Protein AF-A0A834CH94-F1 (afdb_monomer_lite)

pLDDT: mean 73.62, std 19.6, range [40.84, 94.5]

Secondary structure (DSSP, 8-state):
------------------GGGB-TTT-PBP-SSSS-EEE-TTS-EEEHHHHHHHHHHH--SSEEE-TTT--EEE-GGG-GGGSPB-HHHHHHS-----------TT-------------

InterPro domains:
  IPR001841 Zinc finger, RING-type [PS50089] (23-70)
  IPR001841 Zinc finger, RING-type [SM00184] (23-69)
  IPR013083 Zinc finger, RING/FYVE/PHD-type [G3DSA:3.30.40.10] (13-96)
  IPR017907 Zinc finger, RING-type, conserved site [PS00518] (42-51)
  IPR027370 Zinc finger, RING-type, eukaryotic [PF13445] (23-67)
  IPR042285 E3 ubiquitin-protein l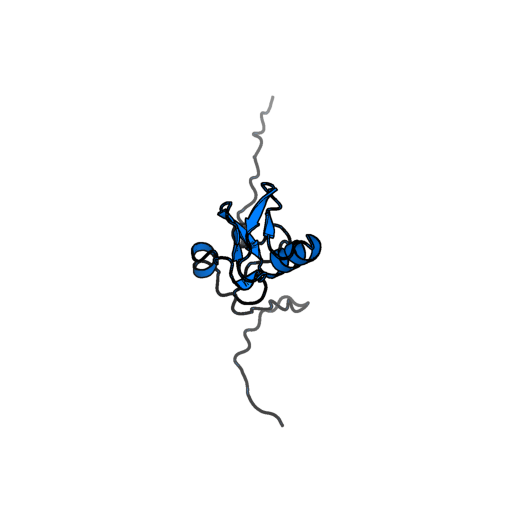igase RNF182 [PTHR46675] (13-101)

Organism: Oryzias melastigma (NCBI:txid30732)

Sequence (119 aa):
MAETAGCDSVPPPDSSVPEEFECKVCFNDFDLDRHLPKLLGCSHTFCRECLEKLHSLEGSGWRVGCPVCRYRTPVREYLIQNLPDNVSLTDSLPFKNHRECVRGADGSVWLHLGVPGLV

Structure (mmCIF, N/CA/C/O backbone):
data_AF-A0A834CH94-F1
#
_entry.id   AF-A0A834CH94-F1
#
loop_
_atom_site.group_PDB
_atom_site.id
_atom_site.type_symbol
_atom_site.label_atom_id
_atom_site.label_alt_id
_atom_site.label_comp_id
_atom_site.label_asym_id
_atom_site.label_entity_id
_atom_site.label_seq_id
_atom_site.pdbx_PDB_ins_code
_atom_site.Cartn_x
_atom_site.Cartn_y
_atom_site.Cartn_z
_atom_site.occupancy
_atom_site.B_iso_or_equiv
_atom_site.auth_seq_id
_atom_site.auth_comp_id
_atom_site.auth_asym_id
_atom_site.auth_atom_id
_atom_site.pdbx_PDB_model_num
ATOM 1 N N . MET A 1 1 ? 19.711 31.511 -44.201 1.00 42.56 1 MET A N 1
ATOM 2 C CA . MET A 1 1 ? 18.472 30.959 -43.621 1.00 42.56 1 MET A CA 1
ATOM 3 C C . MET A 1 1 ? 18.591 29.451 -43.762 1.00 42.56 1 MET A C 1
ATOM 5 O O . MET A 1 1 ? 18.319 28.937 -44.835 1.00 42.56 1 MET A O 1
ATOM 9 N N . ALA A 1 2 ? 19.174 28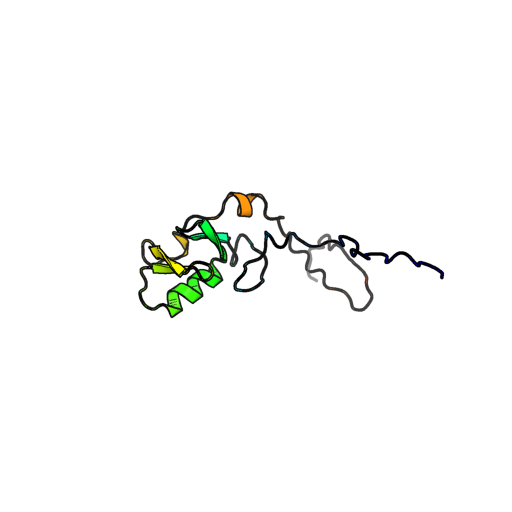.776 -42.774 1.00 45.19 2 ALA A N 1
ATOM 10 C CA . ALA A 1 2 ? 19.278 27.320 -42.771 1.00 45.19 2 ALA A CA 1
ATOM 11 C C . ALA A 1 2 ? 18.474 26.842 -41.568 1.00 45.19 2 ALA A C 1
ATOM 13 O O . ALA A 1 2 ? 18.859 27.083 -40.427 1.00 45.19 2 ALA A O 1
ATOM 14 N N . GLU A 1 3 ? 17.309 26.274 -41.853 1.00 47.53 3 GLU A N 1
ATOM 15 C CA . GLU A 1 3 ? 16.442 25.659 -40.862 1.00 47.53 3 GLU A CA 1
ATOM 16 C C . GLU A 1 3 ? 17.035 24.297 -40.515 1.00 47.53 3 GLU A C 1
ATOM 18 O O . GLU A 1 3 ? 16.969 23.351 -41.297 1.00 47.53 3 GLU A O 1
ATOM 23 N N . THR A 1 4 ? 17.688 24.208 -39.361 1.00 48.03 4 THR A N 1
ATOM 24 C CA . THR A 1 4 ? 18.069 22.920 -38.788 1.00 48.03 4 THR A CA 1
ATOM 25 C C . THR A 1 4 ? 16.914 22.452 -37.919 1.00 48.03 4 THR A C 1
ATOM 27 O O . THR A 1 4 ? 16.650 23.032 -36.866 1.00 48.03 4 THR A O 1
ATOM 30 N N . ALA A 1 5 ? 16.208 21.432 -38.405 1.00 54.03 5 ALA A N 1
ATOM 31 C CA . ALA A 1 5 ? 15.170 20.713 -37.685 1.00 54.03 5 ALA A CA 1
ATOM 32 C C . ALA A 1 5 ? 15.654 20.335 -36.276 1.00 54.03 5 ALA A C 1
ATOM 34 O O . ALA A 1 5 ? 16.696 19.697 -36.119 1.00 54.03 5 ALA A O 1
ATOM 35 N N . GLY A 1 6 ? 14.895 20.743 -35.259 1.00 45.38 6 GLY A N 1
ATOM 36 C CA . GLY A 1 6 ? 15.083 20.283 -33.891 1.00 45.38 6 GLY A CA 1
ATOM 37 C C . GLY A 1 6 ? 14.810 18.786 -33.824 1.00 45.38 6 GLY A C 1
ATOM 38 O O . GLY A 1 6 ? 13.676 18.349 -34.008 1.00 45.38 6 GLY A O 1
ATOM 39 N N . CYS A 1 7 ? 15.852 17.996 -33.586 1.00 48.34 7 CYS A N 1
ATOM 40 C CA . CYS A 1 7 ? 15.692 16.618 -33.164 1.00 48.34 7 CYS A CA 1
ATOM 41 C C . CYS A 1 7 ? 15.238 16.623 -31.700 1.00 48.34 7 CYS A C 1
ATOM 43 O O . CYS A 1 7 ? 16.045 16.769 -30.782 1.00 48.34 7 CYS A O 1
ATOM 45 N N . ASP A 1 8 ? 13.928 16.482 -31.496 1.00 45.31 8 ASP A N 1
ATOM 46 C CA . ASP A 1 8 ? 13.354 16.019 -30.235 1.00 45.31 8 ASP A CA 1
ATOM 47 C C . ASP A 1 8 ? 13.977 14.651 -29.933 1.00 45.31 8 ASP A C 1
ATOM 49 O O . ASP A 1 8 ? 13.596 13.612 -30.473 1.00 45.31 8 ASP A O 1
ATOM 53 N N . SER A 1 9 ? 15.076 14.688 -29.186 1.00 45.16 9 SER A N 1
ATOM 54 C CA . SER A 1 9 ? 15.820 13.508 -28.778 1.00 45.16 9 SER A CA 1
ATOM 55 C C . SER A 1 9 ? 15.043 12.870 -27.637 1.00 45.16 9 SER A C 1
ATOM 57 O O . SER A 1 9 ? 15.390 13.044 -26.472 1.00 45.16 9 SER A O 1
ATOM 59 N N . VAL A 1 10 ? 13.962 12.163 -27.973 1.00 53.53 10 VAL A N 1
ATOM 60 C CA . VAL A 1 10 ? 13.346 11.210 -27.051 1.00 53.53 10 VAL A CA 1
ATOM 61 C C . VAL A 1 10 ? 14.413 10.145 -26.774 1.00 53.53 10 VAL A C 1
ATOM 63 O O . VAL A 1 10 ? 14.864 9.488 -27.719 1.00 53.53 10 VAL A O 1
ATOM 66 N N . PRO A 1 11 ? 14.900 10.012 -25.528 1.00 50.22 11 PRO A N 1
ATOM 67 C CA . PRO A 1 11 ? 15.932 9.037 -25.206 1.00 50.22 11 PRO A CA 1
ATOM 68 C C . PRO A 1 11 ? 15.439 7.608 -25.505 1.00 50.22 11 PRO A C 1
ATOM 70 O O . PRO A 1 11 ? 14.232 7.352 -25.472 1.00 50.22 11 PRO A O 1
ATOM 73 N N . PRO A 1 12 ? 16.349 6.663 -25.809 1.00 47.12 12 PRO A N 1
ATOM 74 C CA . PRO A 1 12 ? 15.984 5.266 -26.028 1.00 47.12 12 PRO A CA 1
ATOM 75 C C . PRO A 1 12 ? 15.280 4.693 -24.781 1.00 47.12 12 PRO A C 1
ATOM 77 O O . PRO A 1 12 ? 15.673 5.045 -23.666 1.00 47.12 12 PRO A O 1
ATOM 80 N N . PRO A 1 13 ? 14.280 3.799 -24.927 1.00 51.72 13 PRO A N 1
ATOM 81 C CA . PRO A 1 13 ? 13.675 3.093 -23.801 1.00 51.72 13 PRO A CA 1
ATOM 82 C C . PRO A 1 13 ? 14.666 2.039 -23.284 1.00 51.72 13 PRO A C 1
ATOM 84 O O . PRO A 1 13 ? 14.560 0.853 -23.590 1.00 51.72 13 PRO A O 1
ATOM 87 N N . ASP A 1 14 ? 15.688 2.478 -22.554 1.00 40.84 14 ASP A N 1
ATOM 88 C CA . ASP A 1 14 ? 16.626 1.580 -21.893 1.00 40.84 14 ASP A CA 1
ATOM 89 C C . ASP A 1 14 ? 15.963 0.997 -20.637 1.00 40.84 14 ASP A C 1
ATOM 91 O O . ASP A 1 14 ? 15.768 1.679 -19.634 1.00 40.84 14 ASP A O 1
ATOM 95 N N . SER A 1 15 ? 15.571 -0.276 -20.740 1.00 54.09 15 SER A N 1
ATOM 96 C CA . SER A 1 15 ? 15.604 -1.278 -19.661 1.00 54.09 15 SER A CA 1
ATOM 97 C C . SER A 1 15 ? 15.016 -0.882 -18.297 1.00 54.09 15 SER A C 1
ATOM 99 O O . SER A 1 15 ? 15.470 -1.355 -17.255 1.00 54.09 15 SER A O 1
ATOM 101 N N . SER A 1 16 ? 13.997 -0.029 -18.285 1.00 52.72 16 SER A N 1
ATOM 102 C CA . SER A 1 16 ? 13.384 0.467 -17.058 1.00 52.72 16 SER A CA 1
ATOM 103 C C . SER A 1 16 ? 12.300 -0.512 -16.624 1.00 52.72 16 SER A C 1
ATOM 105 O O . SER A 1 16 ? 11.321 -0.714 -17.342 1.00 52.72 16 SER A O 1
ATOM 107 N N . VAL A 1 17 ? 12.477 -1.156 -15.467 1.00 54.69 17 VAL A N 1
ATOM 108 C CA . VAL A 1 17 ? 11.383 -1.872 -14.794 1.00 54.69 17 VAL A CA 1
ATOM 109 C C . VAL A 1 17 ? 10.190 -0.913 -14.748 1.00 54.69 17 VAL A C 1
ATOM 111 O O . VAL A 1 17 ? 10.398 0.249 -14.393 1.00 54.69 17 VAL A O 1
ATOM 114 N N . PRO A 1 18 ? 8.977 -1.331 -15.148 1.00 55.84 18 PRO A N 1
ATOM 115 C CA . PRO A 1 18 ? 7.860 -0.404 -15.227 1.00 55.84 18 PRO A CA 1
ATOM 116 C C . PRO A 1 18 ? 7.673 0.279 -13.872 1.00 55.84 18 PRO A C 1
ATOM 118 O O . PRO A 1 18 ? 7.532 -0.408 -12.860 1.00 55.84 18 PRO A O 1
ATOM 121 N N . GLU A 1 19 ? 7.648 1.618 -13.844 1.00 64.19 19 GLU A N 1
ATOM 122 C CA . GLU A 1 19 ? 7.390 2.449 -12.646 1.00 64.19 19 GLU A CA 1
ATOM 123 C C . GLU A 1 19 ? 6.072 2.082 -11.924 1.00 64.19 19 GLU A C 1
ATOM 125 O O . GLU A 1 19 ? 5.749 2.586 -10.846 1.00 64.19 19 GLU A O 1
ATOM 130 N N . GLU A 1 20 ? 5.289 1.223 -12.563 1.00 71.69 20 GLU A N 1
ATOM 131 C CA . GLU A 1 20 ? 4.067 0.558 -12.139 1.00 71.69 20 GLU A CA 1
ATOM 132 C C . GLU A 1 20 ? 4.300 -0.441 -10.990 1.00 71.69 20 GLU A C 1
ATOM 134 O O . GLU A 1 20 ? 3.400 -0.668 -10.182 1.00 71.69 20 GLU A O 1
ATOM 139 N N . PHE A 1 21 ? 5.511 -1.004 -10.882 1.00 81.56 21 PHE A N 1
ATOM 140 C CA . PHE A 1 21 ? 5.880 -2.018 -9.886 1.00 81.56 21 PHE A CA 1
ATOM 141 C C . PHE A 1 21 ? 6.637 -1.466 -8.676 1.00 81.56 21 PHE A C 1
ATOM 143 O O . PHE A 1 21 ? 7.195 -2.233 -7.892 1.00 81.56 21 PHE A O 1
ATOM 150 N N . GLU A 1 22 ? 6.636 -0.149 -8.498 1.00 88.62 22 GLU A N 1
ATOM 151 C CA . GLU A 1 22 ? 7.319 0.519 -7.398 1.00 88.62 22 GLU A CA 1
ATOM 152 C C . GLU A 1 22 ? 6.323 1.214 -6.465 1.00 88.62 22 GLU A C 1
ATOM 154 O O . GLU A 1 22 ? 5.343 1.846 -6.880 1.00 88.62 22 GLU A O 1
ATOM 159 N N . CYS A 1 23 ? 6.587 1.141 -5.163 1.00 90.62 23 CYS A N 1
ATOM 160 C CA . CYS A 1 23 ? 5.790 1.852 -4.188 1.00 90.62 23 CYS A CA 1
ATOM 161 C C . CYS A 1 23 ? 6.074 3.357 -4.203 1.00 90.62 23 CYS A C 1
ATOM 163 O O . CYS A 1 23 ? 7.157 3.798 -3.842 1.00 90.62 23 CYS A O 1
ATOM 165 N N . LYS A 1 24 ? 5.039 4.173 -4.428 1.00 88.31 24 LYS A N 1
ATOM 166 C CA . LYS A 1 24 ? 5.125 5.649 -4.448 1.00 88.31 24 LYS A CA 1
ATOM 167 C C . LYS A 1 24 ? 5.431 6.328 -3.096 1.00 88.31 24 LYS A C 1
ATOM 169 O O . LYS A 1 24 ? 5.373 7.549 -3.009 1.00 88.31 24 LYS A O 1
ATOM 174 N N . VAL A 1 25 ? 5.691 5.561 -2.033 1.00 91.19 25 VAL A N 1
ATOM 175 C CA . VAL A 1 25 ? 6.051 6.082 -0.698 1.00 91.19 25 VAL A CA 1
ATOM 176 C C . VAL A 1 25 ? 7.525 5.841 -0.393 1.00 91.19 25 VAL A C 1
ATOM 178 O O . VAL A 1 25 ? 8.221 6.775 -0.009 1.00 91.19 25 VAL A O 1
ATOM 181 N N . CYS A 1 26 ? 7.995 4.598 -0.533 1.00 91.19 26 CYS A N 1
ATOM 182 C CA . CYS A 1 26 ? 9.392 4.243 -0.271 1.00 91.19 26 CYS A CA 1
ATOM 183 C C . CYS A 1 26 ? 10.260 4.179 -1.530 1.00 91.19 26 CYS A C 1
ATOM 185 O O . CYS A 1 26 ? 11.468 4.031 -1.389 1.00 91.19 26 CYS A O 1
ATOM 187 N N . PHE A 1 27 ? 9.662 4.277 -2.722 1.00 89.12 27 PHE A N 1
ATOM 188 C CA . PHE A 1 27 ? 10.331 4.099 -4.014 1.00 89.12 27 PHE A C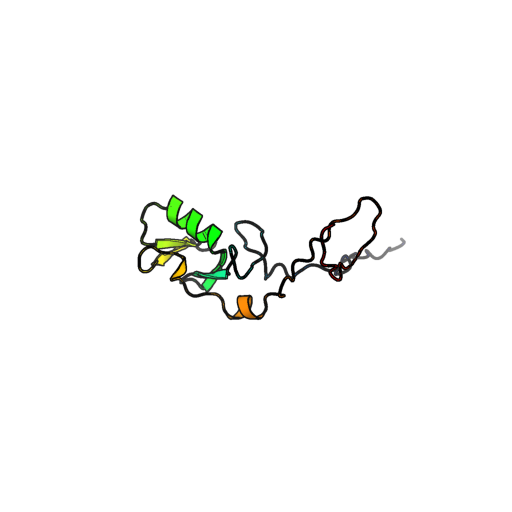A 1
ATOM 189 C C . PHE A 1 27 ? 11.091 2.768 -4.108 1.00 89.12 27 PHE A C 1
ATOM 191 O O . PHE A 1 27 ? 12.107 2.655 -4.780 1.00 89.12 27 PHE A O 1
ATOM 198 N N . ASN A 1 28 ? 10.613 1.753 -3.382 1.00 87.94 28 ASN A N 1
ATOM 199 C CA . ASN A 1 28 ? 11.117 0.395 -3.484 1.00 87.94 28 ASN A CA 1
ATOM 200 C C . ASN A 1 28 ? 10.159 -0.429 -4.333 1.00 87.94 28 ASN A C 1
ATOM 202 O O . ASN A 1 28 ? 8.936 -0.258 -4.277 1.00 87.94 28 ASN A O 1
ATOM 206 N N . ASP A 1 29 ? 10.734 -1.359 -5.072 1.00 87.12 29 ASP A N 1
ATOM 207 C CA . ASP A 1 29 ? 10.002 -2.360 -5.815 1.00 87.12 29 ASP A CA 1
ATOM 208 C C . ASP A 1 29 ? 9.055 -3.178 -4.931 1.00 87.12 29 ASP A C 1
ATOM 210 O O . ASP A 1 29 ? 9.379 -3.498 -3.784 1.00 87.12 29 ASP A O 1
ATOM 214 N N . PHE A 1 30 ? 7.909 -3.561 -5.487 1.00 88.50 30 PHE A N 1
ATOM 215 C CA . PHE A 1 30 ? 7.000 -4.503 -4.853 1.00 88.50 30 PHE A CA 1
ATOM 216 C C . PHE A 1 30 ? 7.576 -5.926 -4.874 1.00 88.50 30 PHE A C 1
ATOM 218 O O . PHE A 1 30 ? 8.132 -6.389 -5.873 1.00 88.50 30 PHE A O 1
ATOM 225 N N . ASP A 1 31 ? 7.406 -6.632 -3.760 1.00 86.38 31 ASP A N 1
ATOM 226 C CA . ASP A 1 31 ? 7.845 -8.011 -3.558 1.00 86.38 31 ASP A CA 1
ATOM 227 C C . ASP A 1 31 ? 6.813 -8.779 -2.721 1.00 86.38 31 ASP A C 1
ATOM 229 O O . ASP A 1 31 ? 5.923 -8.186 -2.119 1.00 86.38 31 ASP A O 1
ATOM 233 N N . LEU A 1 32 ? 6.899 -10.110 -2.694 1.00 86.50 32 LEU A N 1
ATOM 234 C CA . LEU A 1 32 ? 5.947 -10.946 -1.950 1.00 86.50 32 LEU A CA 1
ATOM 235 C C . LEU A 1 32 ? 6.227 -10.996 -0.440 1.00 86.50 32 LEU A C 1
ATOM 237 O O . LEU A 1 32 ? 5.442 -11.590 0.299 1.00 86.50 32 LEU A O 1
ATOM 241 N N . ASP A 1 33 ? 7.330 -10.396 0.017 1.00 86.44 33 ASP A N 1
ATOM 242 C CA . ASP A 1 33 ? 7.764 -10.452 1.406 1.00 86.44 33 ASP A CA 1
ATOM 243 C C . ASP A 1 33 ? 7.399 -9.168 2.149 1.00 86.44 33 ASP A C 1
ATOM 245 O O . ASP A 1 33 ? 6.355 -9.140 2.792 1.00 86.44 33 ASP A O 1
ATOM 249 N N . ARG A 1 34 ? 8.199 -8.097 2.068 1.00 86.75 34 ARG A N 1
ATOM 250 C CA . ARG A 1 34 ? 8.020 -6.845 2.835 1.00 86.75 34 ARG A CA 1
ATOM 251 C C . ARG A 1 34 ? 7.261 -5.784 2.053 1.00 86.75 34 ARG A C 1
ATOM 253 O O . ARG A 1 34 ? 6.425 -5.079 2.629 1.00 86.75 34 ARG A O 1
ATOM 260 N N . HIS A 1 35 ? 7.492 -5.700 0.747 1.00 91.00 35 HIS A N 1
ATOM 261 C CA . HIS A 1 35 ? 6.851 -4.721 -0.125 1.00 91.00 35 HIS A CA 1
ATOM 262 C C . HIS A 1 35 ? 5.636 -5.305 -0.840 1.00 91.00 35 HIS A C 1
ATOM 264 O O . HIS A 1 35 ? 5.376 -4.980 -1.994 1.00 91.00 35 HIS A O 1
ATOM 270 N N . LEU A 1 36 ? 4.850 -6.132 -0.147 1.00 91.06 36 LEU A N 1
ATOM 271 C CA . LEU A 1 36 ? 3.627 -6.690 -0.716 1.00 91.06 36 LEU A CA 1
ATOM 272 C C . LEU A 1 36 ? 2.644 -5.555 -1.060 1.00 91.06 36 LEU A C 1
ATOM 274 O O . LEU A 1 36 ? 2.334 -4.750 -0.173 1.00 91.06 36 LEU A O 1
ATOM 278 N N . PRO A 1 37 ? 2.163 -5.450 -2.313 1.00 92.69 37 PRO A N 1
ATOM 279 C CA . PRO A 1 37 ? 1.272 -4.375 -2.727 1.00 92.69 37 PRO A CA 1
ATOM 280 C C . PRO A 1 37 ? -0.127 -4.578 -2.129 1.00 92.69 37 PRO A C 1
ATOM 282 O O . PRO A 1 37 ? -0.846 -5.507 -2.493 1.00 92.69 37 PRO A O 1
ATOM 285 N N . LYS A 1 38 ? -0.543 -3.687 -1.224 1.00 93.12 38 LYS A N 1
ATOM 286 C CA . LYS A 1 38 ? -1.870 -3.699 -0.585 1.00 93.12 38 LYS A CA 1
ATOM 287 C C . LYS A 1 38 ? -2.770 -2.620 -1.181 1.00 93.12 38 LYS A C 1
ATOM 289 O O . LYS A 1 38 ? -2.341 -1.482 -1.378 1.00 93.12 38 LYS A O 1
ATOM 294 N N . LEU A 1 39 ? -4.037 -2.962 -1.390 1.00 93.19 39 LEU A N 1
ATOM 295 C CA . LEU A 1 39 ? -5.088 -2.062 -1.853 1.00 93.19 39 LEU A CA 1
ATOM 296 C C . LEU A 1 39 ? -5.779 -1.357 -0.685 1.00 93.19 39 LEU A C 1
ATOM 298 O O . LEU A 1 39 ? -6.248 -1.979 0.270 1.00 93.19 39 LEU A O 1
ATOM 302 N N . LEU A 1 40 ? -5.906 -0.038 -0.804 1.00 92.88 40 LEU A N 1
ATOM 303 C CA . LEU A 1 40 ? -6.759 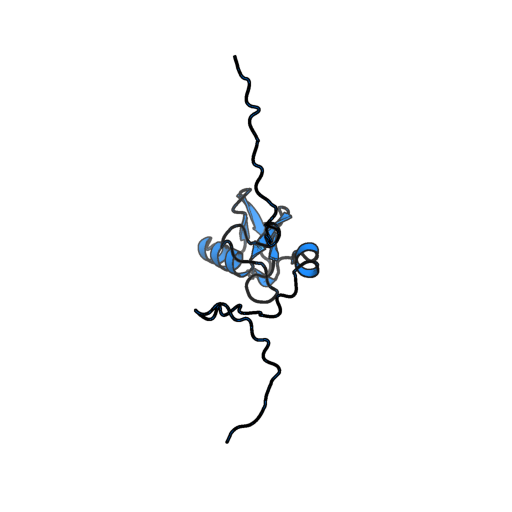0.765 0.067 1.00 92.88 40 LEU A CA 1
ATOM 304 C C . LEU A 1 40 ? -8.196 0.788 -0.465 1.00 92.88 40 LEU A C 1
ATOM 306 O O . LEU A 1 40 ? -8.450 0.532 -1.639 1.00 92.88 40 LEU A O 1
ATOM 310 N N . GLY A 1 41 ? -9.150 1.210 0.370 1.00 90.62 41 GLY A N 1
ATOM 311 C CA . GLY A 1 41 ? -10.560 1.361 -0.023 1.00 90.62 41 GLY A CA 1
ATOM 312 C C . GLY A 1 41 ? -10.792 2.400 -1.130 1.00 90.62 41 GLY A C 1
ATOM 313 O O . GLY A 1 41 ? -11.865 2.447 -1.716 1.00 90.62 41 GLY A O 1
ATOM 314 N N . CYS A 1 42 ? -9.774 3.207 -1.442 1.00 93.88 42 CYS A N 1
ATOM 315 C CA . CYS A 1 42 ? -9.758 4.145 -2.563 1.00 93.88 42 CYS A CA 1
ATOM 316 C C . CYS A 1 42 ? -9.112 3.592 -3.842 1.00 93.88 42 CYS A C 1
ATOM 318 O O . CYS A 1 42 ? -8.855 4.377 -4.748 1.00 93.88 42 CYS A O 1
ATOM 320 N N . SER A 1 43 ? -8.807 2.292 -3.915 1.00 91.06 43 SER A N 1
ATOM 321 C CA . SER A 1 43 ? -8.117 1.610 -5.029 1.00 91.06 43 SER A CA 1
ATOM 322 C C . SER A 1 43 ? -6.645 1.983 -5.267 1.00 91.06 43 SER A C 1
ATOM 324 O O . SER A 1 43 ? -5.999 1.405 -6.135 1.00 91.06 43 SER A O 1
ATOM 326 N N . HIS A 1 44 ? -6.063 2.878 -4.463 1.00 92.81 44 HIS A N 1
ATOM 327 C CA . HIS A 1 44 ? -4.618 3.117 -4.490 1.00 92.81 44 HIS A CA 1
ATOM 328 C C . HIS A 1 44 ? -3.846 1.963 -3.845 1.00 92.81 44 HIS A C 1
ATOM 330 O O . HIS A 1 44 ? -4.301 1.381 -2.856 1.00 92.81 44 HIS A O 1
ATOM 336 N N . THR A 1 45 ? -2.663 1.677 -4.392 1.00 92.94 45 THR A N 1
ATOM 337 C CA . THR A 1 45 ? -1.802 0.578 -3.948 1.00 92.94 45 THR A CA 1
ATOM 338 C C . THR A 1 45 ? -0.504 1.097 -3.343 1.00 92.94 45 THR A C 1
ATOM 340 O O . THR A 1 45 ? 0.156 1.952 -3.930 1.00 92.94 45 THR A O 1
ATOM 343 N N . PHE A 1 46 ? -0.121 0.555 -2.188 1.00 93.69 46 PHE A N 1
ATOM 344 C CA . PHE A 1 46 ? 1.153 0.852 -1.529 1.00 93.69 46 PHE A CA 1
ATOM 345 C C . PHE A 1 46 ? 1.745 -0.404 -0.898 1.00 93.69 46 PHE A C 1
ATOM 347 O O . PHE A 1 46 ? 1.056 -1.405 -0.714 1.00 93.69 46 PHE A O 1
ATOM 354 N N . CYS A 1 47 ? 3.028 -0.341 -0.551 1.00 93.69 47 CYS A N 1
ATOM 355 C CA . CYS A 1 47 ? 3.734 -1.455 0.058 1.00 93.69 47 CYS A CA 1
ATOM 356 C C . CYS A 1 47 ? 3.220 -1.720 1.482 1.00 93.69 47 CYS A C 1
ATOM 358 O O . CYS A 1 47 ? 2.885 -0.773 2.203 1.00 93.69 47 CYS A O 1
ATOM 360 N N . ARG A 1 48 ? 3.182 -2.989 1.909 1.00 93.75 48 ARG A N 1
ATOM 361 C CA . ARG A 1 48 ? 2.750 -3.372 3.263 1.00 93.75 48 ARG A CA 1
ATOM 362 C C . ARG A 1 48 ? 3.525 -2.616 4.338 1.00 93.75 48 ARG A C 1
ATOM 364 O O . ARG A 1 48 ? 2.905 -1.983 5.188 1.00 93.75 48 ARG A O 1
ATOM 371 N N . GLU A 1 49 ? 4.852 -2.611 4.254 1.00 94.25 49 GLU A N 1
ATOM 372 C CA . GLU A 1 49 ? 5.715 -1.923 5.222 1.00 94.25 49 GLU A CA 1
ATOM 373 C C . GLU A 1 49 ? 5.408 -0.412 5.320 1.00 94.25 49 GLU A C 1
ATOM 375 O O . GLU A 1 49 ? 5.398 0.180 6.400 1.00 94.25 49 GLU A O 1
ATOM 380 N N . CYS A 1 50 ? 5.099 0.224 4.191 1.00 94.50 50 CYS A N 1
ATOM 381 C CA . CYS A 1 50 ? 4.761 1.641 4.101 1.00 94.50 50 CYS A CA 1
ATOM 382 C C . CYS A 1 50 ? 3.447 1.933 4.830 1.00 94.50 50 CYS A C 1
ATOM 384 O O . CYS A 1 50 ? 3.335 2.908 5.573 1.00 94.50 50 CYS A O 1
ATOM 386 N N . LEU A 1 51 ? 2.452 1.069 4.629 1.00 93.25 51 LEU A N 1
ATOM 387 C CA . LEU A 1 51 ? 1.151 1.189 5.272 1.00 93.25 51 LEU A CA 1
ATOM 388 C C . LEU A 1 51 ? 1.211 0.879 6.766 1.00 93.25 51 LEU A C 1
ATOM 390 O O . LEU A 1 51 ? 0.544 1.564 7.531 1.00 93.25 51 LEU A O 1
ATOM 394 N N . GLU A 1 52 ? 2.035 -0.079 7.195 1.00 92.06 52 GLU A N 1
ATOM 395 C CA . GLU A 1 52 ? 2.293 -0.362 8.616 1.00 92.06 52 GLU A CA 1
ATOM 396 C C . GLU A 1 52 ? 2.906 0.849 9.329 1.00 92.06 52 GLU A C 1
ATOM 398 O O . GLU A 1 52 ? 2.459 1.222 10.418 1.00 92.06 52 GLU A O 1
ATOM 403 N N . LYS A 1 53 ? 3.867 1.528 8.689 1.00 91.69 53 LYS A N 1
ATOM 404 C CA . LYS A 1 53 ? 4.447 2.779 9.202 1.00 91.69 53 LYS A CA 1
ATOM 405 C C . LYS A 1 53 ? 3.398 3.886 9.288 1.00 91.69 53 LYS A C 1
ATOM 407 O O . LYS A 1 53 ? 3.255 4.501 10.340 1.00 91.69 53 LYS A O 1
ATOM 412 N N . LEU A 1 54 ? 2.636 4.123 8.217 1.00 91.38 54 LEU A N 1
ATOM 413 C CA . LEU A 1 54 ? 1.584 5.150 8.195 1.00 91.38 54 LEU A CA 1
ATOM 414 C C . LEU A 1 54 ? 0.510 4.901 9.260 1.00 91.38 54 LEU A C 1
ATOM 416 O O . LEU A 1 54 ? 0.095 5.820 9.959 1.00 91.38 54 LEU A O 1
ATOM 420 N N . HIS A 1 55 ? 0.096 3.649 9.419 1.00 90.25 55 HIS A N 1
ATOM 421 C CA . HIS A 1 55 ? -0.879 3.230 10.418 1.00 90.25 55 HIS A CA 1
ATOM 422 C C . HIS A 1 55 ? -0.373 3.423 11.850 1.00 90.25 55 HIS A C 1
ATOM 424 O O . HIS A 1 55 ? -1.108 3.940 12.693 1.00 90.25 55 HIS A O 1
ATOM 430 N N . SER A 1 56 ? 0.902 3.108 12.092 1.00 89.00 56 SER A N 1
ATOM 431 C CA . SER A 1 56 ? 1.567 3.342 13.379 1.00 89.00 56 SER A CA 1
ATOM 432 C C . SER A 1 56 ? 1.676 4.834 13.710 1.00 89.00 56 SER A C 1
ATOM 434 O O . SER A 1 56 ? 1.465 5.229 14.854 1.00 89.00 56 SER A O 1
ATOM 436 N N . LEU A 1 57 ? 1.959 5.677 12.709 1.00 87.62 57 LEU A N 1
ATOM 437 C CA . LEU A 1 57 ? 2.036 7.135 12.862 1.00 87.62 57 LEU A CA 1
ATOM 438 C C . LEU A 1 57 ? 0.669 7.777 13.130 1.00 87.62 57 LEU A C 1
ATOM 440 O O . LEU A 1 57 ? 0.586 8.754 13.870 1.00 87.62 57 LEU A O 1
ATOM 444 N N . GLU A 1 58 ? -0.405 7.249 12.538 1.00 84.56 58 GLU A N 1
ATOM 445 C CA . GLU A 1 58 ? -1.753 7.807 12.693 1.00 84.56 58 GLU A CA 1
ATOM 446 C C . GLU A 1 58 ? -2.324 7.573 14.104 1.00 84.56 58 GLU A C 1
ATOM 448 O O . GLU A 1 58 ? -3.262 8.262 14.510 1.00 84.56 58 GLU A O 1
ATOM 453 N N . GLY A 1 59 ? -1.784 6.608 14.861 1.00 74.19 59 GLY A N 1
ATOM 454 C CA . GLY A 1 59 ? -2.080 6.367 16.282 1.00 74.19 59 GLY A CA 1
ATOM 455 C C . GLY A 1 59 ? -3.510 5.905 16.596 1.00 74.19 59 GLY A C 1
ATOM 456 O O . GLY A 1 59 ? -3.792 5.465 17.706 1.00 74.19 59 GLY A O 1
ATOM 457 N N . SER A 1 60 ? -4.427 5.974 15.626 1.00 74.38 60 SER A N 1
ATOM 458 C CA . SER A 1 60 ? -5.823 5.566 15.793 1.00 74.38 60 SER A CA 1
ATOM 459 C C . SER A 1 60 ? -6.010 4.049 15.757 1.00 74.38 60 SER A C 1
ATOM 461 O O . SER A 1 60 ? -7.028 3.558 16.233 1.00 74.38 60 SER A O 1
ATOM 463 N N . GLY A 1 61 ? -5.060 3.305 15.183 1.00 75.75 61 GLY A N 1
ATOM 464 C CA . GLY A 1 61 ? -5.053 1.842 15.115 1.00 75.75 61 GLY A CA 1
ATOM 465 C C . GLY A 1 61 ? -6.124 1.219 14.212 1.00 75.75 61 GLY A C 1
ATOM 466 O O . GLY A 1 61 ? -5.952 0.097 13.755 1.00 75.75 61 GLY A O 1
ATOM 467 N N . TRP A 1 62 ? -7.233 1.889 13.908 1.00 84.00 62 TRP A N 1
ATOM 468 C CA . TRP A 1 62 ? -8.346 1.266 13.176 1.00 84.00 62 TRP A CA 1
ATOM 469 C C . TRP A 1 62 ? -8.476 1.719 11.723 1.00 84.00 62 TRP A C 1
ATOM 471 O O . TRP A 1 62 ? -9.359 1.256 11.002 1.00 84.00 62 TRP A O 1
ATOM 481 N N . ARG A 1 63 ? -7.629 2.645 11.272 1.00 90.12 63 ARG A N 1
ATOM 482 C CA . ARG A 1 63 ? -7.708 3.244 9.936 1.00 90.12 63 ARG 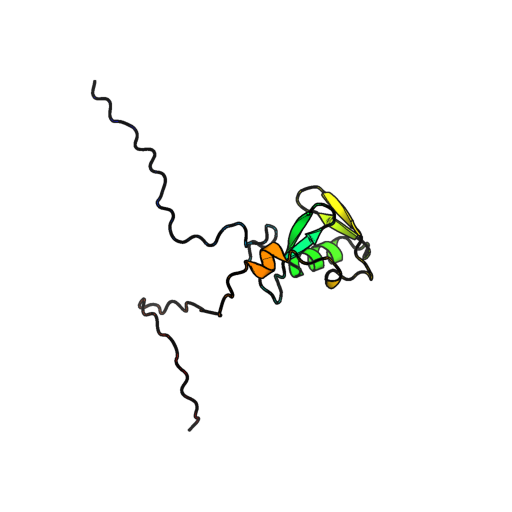A CA 1
ATOM 483 C C . ARG A 1 63 ? -6.349 3.744 9.469 1.00 90.12 63 ARG A C 1
ATOM 485 O O . ARG A 1 63 ? -5.499 4.079 10.286 1.00 90.12 63 ARG A O 1
ATOM 492 N N . VAL A 1 64 ? -6.178 3.768 8.151 1.00 91.62 64 VAL A N 1
ATOM 493 C CA . VAL A 1 64 ? -4.987 4.283 7.469 1.00 91.62 64 VAL A CA 1
ATOM 494 C C . VAL A 1 64 ? -5.396 5.287 6.391 1.00 91.62 64 VAL A C 1
ATOM 496 O O . VAL A 1 64 ? -6.297 5.021 5.584 1.00 91.62 64 VAL A O 1
ATOM 499 N N . GLY A 1 65 ? -4.764 6.460 6.390 1.00 91.69 65 GLY A N 1
ATOM 500 C CA . GLY A 1 65 ? -4.938 7.471 5.353 1.00 91.69 65 GLY A CA 1
ATOM 501 C C . GLY A 1 65 ? -4.156 7.157 4.075 1.00 91.69 65 GLY A C 1
ATOM 502 O O . GLY A 1 65 ? -2.979 6.812 4.114 1.00 91.69 65 GLY A O 1
ATOM 503 N N . CYS A 1 66 ? -4.797 7.328 2.918 1.00 92.81 66 CYS A N 1
ATOM 504 C CA . CYS A 1 66 ? -4.109 7.299 1.631 1.00 92.81 66 CYS A CA 1
ATOM 505 C C . CYS A 1 66 ? -3.260 8.574 1.447 1.00 92.81 66 CYS A C 1
ATOM 507 O O . CYS A 1 66 ? -3.825 9.671 1.508 1.00 92.81 66 CYS A O 1
ATOM 509 N N . PRO A 1 67 ? -1.950 8.475 1.154 1.00 90.56 67 PRO A N 1
ATOM 510 C CA . PRO A 1 67 ? -1.090 9.645 0.956 1.00 90.56 67 PRO A CA 1
ATOM 511 C C . PRO A 1 67 ? -1.428 10.443 -0.314 1.00 90.56 67 PRO A C 1
ATOM 513 O O . PRO A 1 67 ? -1.122 11.629 -0.383 1.00 90.56 67 PRO A O 1
ATOM 516 N N . VAL A 1 68 ? -2.096 9.826 -1.295 1.00 90.81 68 VAL A N 1
ATOM 517 C CA . VAL A 1 68 ? -2.441 10.464 -2.578 1.00 90.81 68 VAL A CA 1
ATOM 518 C C . VAL A 1 68 ? -3.772 11.208 -2.492 1.00 90.81 68 VAL A C 1
ATOM 520 O O . VAL A 1 68 ? -3.851 12.396 -2.783 1.00 90.81 68 VAL A O 1
ATOM 523 N N . CYS A 1 69 ? -4.835 10.524 -2.064 1.00 92.88 69 CYS A N 1
ATOM 524 C CA . CYS A 1 69 ? -6.197 11.066 -2.112 1.00 92.88 69 CYS A CA 1
ATOM 525 C C . CYS A 1 69 ? -6.805 11.364 -0.734 1.00 92.88 69 CYS A C 1
ATOM 527 O O . CYS A 1 69 ? -7.979 11.714 -0.646 1.00 92.88 69 CYS A O 1
ATOM 529 N N . ARG A 1 70 ? -6.040 11.188 0.354 1.00 90.81 70 ARG A N 1
ATOM 530 C CA . ARG A 1 70 ? -6.465 11.392 1.755 1.00 90.81 70 ARG A CA 1
ATOM 531 C C . ARG A 1 70 ? -7.676 10.562 2.205 1.00 90.81 70 ARG A C 1
ATOM 533 O O . ARG A 1 70 ? -8.213 10.790 3.289 1.00 90.81 70 ARG A O 1
ATOM 540 N N . TYR A 1 71 ? -8.090 9.574 1.414 1.00 92.62 71 TYR A N 1
ATOM 541 C CA . TYR A 1 71 ? -9.162 8.654 1.780 1.00 92.62 71 TYR A CA 1
ATOM 542 C C . TYR A 1 71 ? -8.730 7.761 2.945 1.00 92.62 71 TYR A C 1
ATOM 544 O O . TYR A 1 71 ? -7.634 7.199 2.925 1.00 92.62 71 TYR A O 1
ATOM 552 N N . ARG A 1 72 ? -9.598 7.605 3.947 1.00 91.25 72 ARG A N 1
ATOM 553 C CA . ARG A 1 72 ? -9.333 6.783 5.133 1.00 91.25 72 ARG A CA 1
ATOM 554 C C . ARG A 1 72 ? -9.898 5.387 4.937 1.00 91.25 72 ARG A C 1
ATOM 556 O O . ARG A 1 72 ? -11.110 5.216 4.861 1.00 91.25 72 ARG A O 1
ATOM 563 N N . THR A 1 73 ? -9.018 4.397 4.894 1.00 92.69 73 THR A N 1
ATOM 564 C CA . THR A 1 73 ? -9.411 2.992 4.769 1.00 92.69 73 THR A CA 1
ATOM 565 C C . THR A 1 73 ? -9.486 2.364 6.158 1.00 92.69 73 THR A C 1
ATOM 567 O O . THR A 1 73 ? -8.497 2.440 6.888 1.00 92.69 73 THR A O 1
ATOM 570 N N . PRO A 1 74 ? -10.621 1.760 6.553 1.00 90.19 74 PRO A N 1
ATOM 571 C CA . PRO A 1 74 ? -10.709 1.030 7.810 1.00 90.19 74 PRO A CA 1
ATOM 572 C C . PRO A 1 74 ? -9.854 -0.241 7.750 1.00 90.19 74 PRO A C 1
ATOM 574 O O . PRO A 1 74 ? -9.899 -0.989 6.773 1.00 90.19 74 PRO A O 1
ATOM 577 N N . VAL A 1 75 ? -9.090 -0.488 8.809 1.00 89.19 75 VAL A N 1
ATOM 578 C CA . VAL A 1 75 ? -8.196 -1.639 8.951 1.00 89.19 75 VAL A CA 1
ATOM 579 C C . VAL A 1 75 ? -8.851 -2.634 9.902 1.00 89.19 75 VAL A C 1
ATOM 581 O O . VAL A 1 75 ? -9.071 -2.335 11.076 1.00 89.19 75 VAL A O 1
ATOM 584 N N . ARG A 1 76 ? -9.192 -3.821 9.390 1.00 83.38 76 ARG A N 1
ATOM 585 C CA . ARG A 1 76 ? -9.785 -4.893 10.201 1.00 83.38 76 ARG A CA 1
ATOM 586 C C . ARG A 1 76 ? -8.754 -5.455 11.173 1.00 83.38 76 ARG A C 1
ATOM 588 O O . ARG A 1 76 ? -7.594 -5.637 10.804 1.00 83.38 76 ARG A O 1
ATOM 595 N N . GLU A 1 77 ? -9.197 -5.731 12.398 1.00 83.56 77 GLU A N 1
ATOM 596 C CA . GLU A 1 77 ? -8.344 -6.242 13.482 1.00 83.56 77 GLU A CA 1
ATOM 597 C C . GLU A 1 77 ? -7.121 -5.355 13.762 1.00 83.56 77 GLU A C 1
ATOM 599 O O . GLU A 1 77 ? -6.138 -5.814 14.321 1.00 83.56 77 GLU A O 1
ATOM 604 N N . TYR A 1 78 ? -7.142 -4.079 13.359 1.00 84.00 78 TYR A N 1
ATOM 605 C CA . TYR A 1 78 ? -6.014 -3.163 13.556 1.00 84.00 78 TYR A CA 1
ATOM 606 C C . TYR A 1 78 ? -4.702 -3.632 12.874 1.00 84.00 78 TYR A C 1
ATOM 608 O O . TYR A 1 78 ? -3.633 -3.113 13.178 1.00 84.00 78 TYR A O 1
ATOM 616 N N . LEU A 1 79 ? -4.772 -4.580 11.924 1.00 86.00 79 LEU A N 1
ATOM 617 C CA . LEU A 1 79 ? -3.620 -5.161 11.223 1.00 86.00 79 LEU A CA 1
ATOM 618 C C . LEU A 1 79 ? -3.663 -4.872 9.717 1.00 86.00 79 LEU A C 1
ATOM 620 O O . LEU A 1 79 ? -4.585 -5.283 9.011 1.00 86.00 79 LEU A O 1
ATOM 624 N N . ILE A 1 80 ? -2.610 -4.238 9.194 1.00 89.31 80 ILE A N 1
ATOM 625 C CA . ILE A 1 80 ? -2.471 -3.898 7.765 1.00 89.31 80 ILE A CA 1
ATOM 626 C C . ILE A 1 80 ? -2.437 -5.131 6.859 1.00 89.31 80 ILE A C 1
ATOM 628 O O . ILE A 1 80 ? -2.894 -5.076 5.717 1.00 89.31 80 ILE A O 1
ATOM 632 N N . GLN A 1 81 ? -1.980 -6.270 7.378 1.00 86.00 81 GLN A N 1
ATOM 633 C CA . GLN A 1 81 ? -2.000 -7.551 6.671 1.00 86.00 81 GLN A CA 1
ATOM 634 C C . GLN A 1 81 ? -3.412 -7.974 6.234 1.00 86.00 81 GLN A C 1
ATOM 636 O O . GLN A 1 81 ? -3.540 -8.618 5.197 1.00 86.00 81 GLN A O 1
ATOM 641 N N . ASN A 1 82 ? -4.465 -7.544 6.941 1.00 88.44 82 ASN A N 1
ATOM 642 C CA . ASN A 1 82 ? -5.857 -7.851 6.592 1.00 88.44 82 ASN A CA 1
ATOM 643 C C . ASN A 1 82 ? -6.423 -7.007 5.438 1.00 88.44 82 ASN A C 1
ATOM 645 O O . ASN A 1 82 ? -7.565 -7.227 5.025 1.00 88.44 82 ASN A O 1
ATOM 649 N N . LEU A 1 83 ? -5.682 -6.015 4.933 1.00 89.75 83 LEU A N 1
ATOM 650 C CA . LEU A 1 83 ? -6.085 -5.309 3.718 1.00 89.75 83 LEU A CA 1
ATOM 651 C C . LEU A 1 83 ? -5.986 -6.249 2.505 1.00 89.75 83 LEU A C 1
ATOM 653 O O . LEU A 1 83 ? -5.142 -7.143 2.503 1.00 89.75 83 LEU A O 1
ATOM 657 N N . PRO A 1 84 ? -6.822 -6.072 1.473 1.00 90.81 84 PRO A N 1
ATOM 658 C CA . PRO A 1 84 ? -6.707 -6.858 0.251 1.00 90.81 84 PRO A CA 1
ATOM 659 C C . PRO A 1 84 ? -5.366 -6.596 -0.447 1.00 90.81 84 PRO A C 1
ATOM 661 O O . PRO A 1 84 ? -4.893 -5.460 -0.486 1.00 90.81 84 PRO A O 1
ATOM 664 N N . ASP A 1 85 ? -4.762 -7.640 -1.007 1.00 90.88 85 ASP A N 1
ATOM 665 C CA . ASP A 1 85 ? -3.584 -7.516 -1.868 1.00 90.88 85 ASP A CA 1
ATOM 666 C C . ASP A 1 85 ? -4.006 -7.079 -3.274 1.00 90.88 85 ASP A C 1
ATOM 668 O O . ASP A 1 85 ? -5.085 -7.442 -3.753 1.00 90.88 85 ASP A O 1
ATOM 6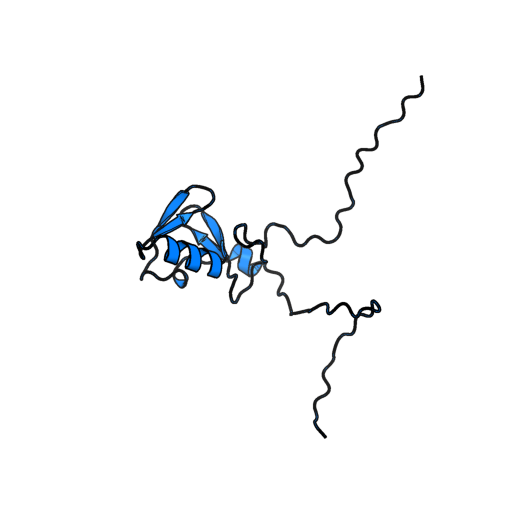72 N N . ASN A 1 86 ? -3.153 -6.325 -3.965 1.00 87.81 86 ASN A N 1
ATOM 673 C CA . ASN A 1 86 ? -3.346 -6.068 -5.387 1.00 87.81 86 ASN A CA 1
ATOM 674 C C . ASN A 1 86 ? -2.893 -7.290 -6.190 1.00 87.81 86 ASN A C 1
ATOM 676 O O . ASN A 1 86 ? -1.793 -7.303 -6.730 1.00 87.81 86 ASN A O 1
ATOM 680 N N . VAL A 1 87 ? -3.745 -8.316 -6.262 1.00 86.00 87 VAL A N 1
ATOM 681 C CA . VAL A 1 87 ? -3.432 -9.577 -6.953 1.00 86.00 87 VAL A CA 1
ATOM 682 C C . VAL A 1 87 ? -2.985 -9.371 -8.399 1.00 86.00 87 VAL A C 1
ATOM 684 O O . VAL A 1 87 ? -2.106 -10.088 -8.848 1.00 86.00 87 VAL A O 1
ATOM 687 N N . SER A 1 88 ? -3.516 -8.365 -9.102 1.00 84.19 88 SER A N 1
ATOM 688 C CA . SER A 1 88 ? -3.119 -8.062 -10.480 1.00 84.19 88 SER A CA 1
ATOM 689 C C . SER A 1 88 ? -1.665 -7.604 -10.571 1.00 84.19 88 SER A C 1
ATOM 691 O O . SER A 1 88 ? -0.941 -8.030 -11.468 1.00 84.19 88 SER A O 1
ATOM 693 N N . LEU A 1 89 ? -1.227 -6.757 -9.631 1.00 82.19 89 LEU A N 1
ATOM 694 C CA . LEU A 1 89 ? 0.177 -6.361 -9.542 1.00 82.19 89 LEU A CA 1
ATOM 695 C C . LEU A 1 89 ? 1.032 -7.523 -9.059 1.00 82.19 89 LEU A C 1
ATOM 697 O O . LEU A 1 89 ? 2.046 -7.784 -9.685 1.00 82.19 89 LEU A O 1
ATOM 701 N N . THR A 1 90 ? 0.602 -8.231 -8.011 1.00 84.00 90 THR A N 1
ATOM 702 C CA . THR A 1 90 ? 1.298 -9.382 -7.419 1.00 84.00 90 THR A CA 1
ATOM 703 C C . THR A 1 90 ? 1.574 -10.492 -8.437 1.00 84.00 90 THR A C 1
ATOM 705 O O . THR A 1 90 ? 2.680 -11.019 -8.467 1.00 84.00 90 THR A O 1
ATOM 708 N N . ASP A 1 91 ? 0.593 -10.826 -9.278 1.00 83.62 91 ASP A N 1
ATOM 709 C CA . ASP A 1 91 ? 0.699 -11.841 -10.338 1.00 83.62 91 ASP A CA 1
ATOM 710 C C . ASP A 1 91 ? 1.640 -11.399 -11.466 1.00 83.62 91 ASP A C 1
ATOM 712 O O . ASP A 1 91 ? 2.394 -12.193 -12.022 1.00 83.62 91 ASP A O 1
ATOM 716 N N . SER A 1 92 ? 1.647 -10.094 -11.743 1.00 79.00 92 SER A N 1
ATOM 717 C CA . SER A 1 92 ? 2.522 -9.480 -12.740 1.00 79.00 92 SER A CA 1
ATOM 718 C C . SER A 1 92 ? 3.912 -9.151 -12.194 1.00 79.00 92 SER A C 1
ATOM 720 O O . SER A 1 92 ? 4.761 -8.694 -12.963 1.00 79.00 92 SER A O 1
ATOM 722 N N . LEU A 1 93 ? 4.164 -9.345 -10.888 1.00 77.94 93 LEU A N 1
ATOM 723 C CA . LEU A 1 93 ? 5.477 -9.069 -10.324 1.00 77.94 93 LEU A CA 1
ATOM 724 C C . LEU A 1 93 ? 6.471 -9.988 -11.020 1.00 77.94 93 LEU A C 1
ATOM 726 O O . LEU A 1 93 ? 6.315 -11.213 -10.967 1.00 77.94 93 LEU A O 1
ATOM 730 N N . PRO A 1 94 ? 7.523 -9.431 -11.647 1.00 68.56 94 PRO A N 1
ATOM 731 C CA . PRO A 1 94 ? 8.610 -10.274 -12.081 1.00 68.56 94 PRO A CA 1
ATOM 732 C C . PRO A 1 94 ? 9.097 -10.958 -10.811 1.00 68.56 94 PRO A C 1
ATOM 734 O O . PRO A 1 94 ? 9.461 -10.274 -9.852 1.00 68.56 94 PRO A O 1
ATOM 737 N N . PHE A 1 95 ? 9.050 -12.292 -10.768 1.00 57.44 95 PHE A N 1
ATOM 738 C CA . PHE A 1 95 ? 9.752 -13.046 -9.746 1.00 57.44 95 PHE A CA 1
ATOM 739 C C . PHE A 1 95 ? 11.196 -12.586 -9.846 1.00 57.44 95 PHE A C 1
ATOM 741 O O . PHE A 1 95 ? 11.953 -13.023 -10.716 1.00 57.44 95 PHE A O 1
ATOM 748 N N . LYS A 1 96 ? 11.562 -11.632 -8.993 1.00 53.75 96 LYS A N 1
ATOM 749 C CA . LYS A 1 96 ? 12.929 -11.202 -8.803 1.00 53.75 96 LYS A CA 1
ATOM 750 C C . LYS A 1 96 ? 13.550 -12.353 -8.049 1.00 53.75 96 LYS A C 1
ATOM 752 O O . LYS A 1 96 ? 13.743 -12.311 -6.841 1.00 53.75 96 LYS A O 1
ATOM 757 N N . ASN A 1 97 ? 13.826 -13.422 -8.801 1.00 45.25 97 ASN A N 1
ATOM 758 C CA . ASN A 1 97 ? 14.951 -14.283 -8.548 1.00 45.25 97 ASN A CA 1
ATOM 759 C C . ASN A 1 97 ? 16.048 -13.295 -8.233 1.00 45.25 97 ASN A C 1
ATOM 761 O O . ASN A 1 97 ? 16.386 -12.474 -9.082 1.00 45.25 97 ASN A O 1
ATOM 765 N N . HIS A 1 98 ? 16.440 -13.273 -6.976 1.00 47.81 98 HIS A N 1
ATOM 766 C CA . HIS A 1 98 ? 17.457 -12.402 -6.462 1.00 47.81 98 HIS A CA 1
ATOM 767 C C . HIS A 1 98 ? 18.708 -12.592 -7.325 1.00 47.81 98 HIS A C 1
ATOM 769 O O . HIS A 1 98 ? 19.503 -13.506 -7.132 1.00 47.81 98 HIS A O 1
ATOM 775 N N . ARG A 1 99 ? 18.824 -11.775 -8.368 1.00 45.38 99 ARG A N 1
ATOM 776 C CA . ARG A 1 99 ? 20.064 -11.500 -9.063 1.00 45.38 99 ARG A CA 1
ATOM 777 C C . ARG A 1 99 ? 20.487 -10.216 -8.390 1.00 45.38 99 ARG A C 1
ATOM 779 O O . ARG A 1 99 ? 20.211 -9.124 -8.879 1.00 45.38 99 ARG A O 1
ATOM 786 N N . GLU A 1 100 ? 21.077 -10.353 -7.206 1.00 44.25 100 GLU A N 1
ATOM 787 C CA . GLU A 1 100 ? 22.092 -9.395 -6.806 1.00 44.25 100 GLU A CA 1
ATOM 788 C C . GLU A 1 100 ? 23.062 -9.351 -7.989 1.00 44.25 100 GLU A C 1
ATOM 790 O O . GLU A 1 100 ? 23.900 -10.230 -8.182 1.00 44.25 100 GLU A O 1
ATOM 795 N N . CYS A 1 101 ? 22.882 -8.368 -8.871 1.00 49.56 101 CYS A N 1
ATOM 796 C CA . CYS A 1 101 ? 23.948 -7.934 -9.742 1.00 49.56 101 CYS A CA 1
ATOM 797 C C . CYS A 1 101 ? 24.971 -7.306 -8.803 1.00 49.56 101 CYS A C 1
ATOM 799 O O . CYS A 1 101 ? 25.027 -6.085 -8.660 1.00 49.56 101 CYS A O 1
ATOM 801 N N . VAL A 1 102 ? 25.761 -8.145 -8.131 1.00 48.69 102 VAL A N 1
ATOM 802 C CA . VAL A 1 102 ? 27.018 -7.701 -7.557 1.00 48.69 102 VAL A CA 1
ATOM 803 C C . VAL A 1 102 ? 27.837 -7.313 -8.777 1.00 48.69 102 VAL A C 1
ATOM 805 O O . VAL A 1 102 ? 28.391 -8.162 -9.472 1.00 48.69 102 VAL A O 1
ATOM 808 N N . ARG A 1 103 ? 27.813 -6.023 -9.128 1.00 45.38 103 ARG A N 1
ATOM 809 C CA . ARG A 1 103 ? 28.779 -5.473 -10.069 1.00 45.38 103 ARG A CA 1
ATOM 810 C C . ARG A 1 103 ? 30.132 -5.702 -9.415 1.00 45.38 103 ARG A C 1
ATOM 812 O O . ARG A 1 103 ? 30.517 -4.958 -8.516 1.00 45.38 103 ARG A O 1
ATOM 819 N N . GLY A 1 104 ? 30.833 -6.747 -9.847 1.00 48.09 104 GLY A N 1
ATOM 820 C CA . GLY A 1 104 ? 32.272 -6.796 -9.673 1.00 48.09 104 GLY A CA 1
ATOM 821 C C . GLY A 1 104 ? 32.834 -5.497 -10.244 1.00 48.09 104 GLY A C 1
ATOM 822 O O . GLY A 1 104 ? 32.363 -5.016 -11.281 1.00 48.09 104 GLY A O 1
ATOM 823 N N . ALA A 1 105 ? 33.792 -4.885 -9.554 1.00 51.44 105 ALA A N 1
ATOM 824 C CA . ALA A 1 105 ? 34.423 -3.639 -9.994 1.00 51.44 105 ALA A CA 1
ATOM 825 C C . ALA A 1 105 ? 35.093 -3.752 -11.388 1.00 51.44 105 ALA A C 1
ATOM 827 O O . ALA A 1 105 ? 35.536 -2.752 -11.943 1.00 51.44 105 ALA A O 1
ATOM 828 N N . ASP A 1 106 ? 35.143 -4.962 -11.953 1.00 54.56 106 ASP A N 1
ATOM 829 C CA . ASP A 1 106 ? 35.688 -5.364 -13.246 1.00 54.56 106 ASP A CA 1
ATOM 830 C C . ASP A 1 106 ? 34.632 -5.586 -14.356 1.00 54.56 106 ASP A C 1
ATOM 832 O O . ASP A 1 106 ? 35.005 -5.794 -15.507 1.00 54.56 106 ASP A O 1
ATOM 836 N N . GLY A 1 107 ? 33.327 -5.528 -14.056 1.00 52.00 107 GLY A N 1
ATOM 837 C CA . GLY A 1 107 ? 32.261 -5.663 -15.062 1.00 52.00 107 GLY A CA 1
ATOM 838 C C . GLY A 1 107 ? 31.915 -7.098 -15.494 1.00 52.00 107 GLY A C 1
ATOM 839 O O . GLY A 1 107 ? 31.181 -7.271 -16.467 1.00 52.00 107 GLY A O 1
ATOM 840 N N . SER A 1 108 ? 32.382 -8.124 -14.779 1.00 48.75 108 SER A N 1
ATOM 841 C CA . SER A 1 108 ? 32.073 -9.530 -15.084 1.00 48.75 108 SER A CA 1
ATOM 842 C C . SER A 1 108 ? 30.771 -10.003 -14.408 1.00 48.75 108 SER A C 1
ATOM 844 O O . SER A 1 108 ? 30.602 -9.844 -13.201 1.00 48.75 108 SER A O 1
ATOM 846 N N . VAL A 1 109 ? 29.858 -10.635 -15.162 1.00 44.69 109 VAL A N 1
ATOM 847 C CA . VAL A 1 109 ? 28.648 -11.314 -14.639 1.00 44.69 109 VAL A CA 1
ATOM 848 C C . VAL A 1 109 ? 28.906 -12.819 -14.554 1.00 44.69 109 VAL A C 1
ATOM 850 O O . VAL A 1 109 ? 29.058 -13.472 -15.584 1.00 44.69 109 VAL A O 1
ATOM 853 N N . TRP A 1 110 ? 28.899 -13.388 -13.345 1.00 48.75 110 TRP A N 1
ATOM 854 C CA . TRP A 1 110 ? 28.994 -14.837 -13.128 1.00 48.75 110 TRP A CA 1
ATOM 855 C C . TRP A 1 110 ? 27.687 -15.388 -12.548 1.00 48.75 110 TRP A C 1
ATOM 857 O O . TRP A 1 110 ? 27.160 -14.877 -11.563 1.00 48.75 110 TRP A O 1
ATOM 867 N N . LEU A 1 111 ? 27.158 -16.448 -13.162 1.00 44.22 111 LEU A N 1
ATOM 868 C CA . LEU A 1 111 ? 26.053 -17.239 -12.620 1.00 44.22 111 LEU A CA 1
ATOM 869 C C . LEU A 1 111 ? 26.653 -18.328 -11.726 1.00 44.22 111 LEU A C 1
ATOM 871 O O . LEU A 1 111 ? 27.277 -19.258 -12.235 1.00 44.22 111 LEU A O 1
ATOM 875 N N . HIS A 1 112 ? 26.478 -18.238 -10.407 1.00 44.25 112 HIS A N 1
ATOM 876 C CA . HIS A 1 112 ? 26.864 -19.336 -9.521 1.00 44.25 112 HIS A CA 1
ATOM 877 C C . HIS A 1 112 ? 25.905 -20.522 -9.709 1.00 44.25 112 HIS A C 1
ATOM 879 O O . HIS A 1 112 ? 24.821 -20.568 -9.132 1.00 44.25 112 HIS A O 1
ATOM 885 N N . LEU A 1 113 ? 26.322 -21.507 -10.508 1.00 50.91 113 LEU A N 1
ATOM 886 C CA . LEU A 1 113 ? 25.896 -22.892 -10.332 1.00 50.91 113 LEU A CA 1
ATOM 887 C C . LEU A 1 113 ? 26.636 -23.431 -9.106 1.00 50.91 113 LEU A C 1
ATOM 889 O O . LEU A 1 113 ? 27.864 -23.386 -9.044 1.00 50.91 113 LEU A O 1
ATOM 893 N N . GLY A 1 114 ? 25.868 -23.854 -8.105 1.00 48.94 114 GLY A N 1
ATOM 894 C CA . GLY A 1 114 ? 26.377 -24.260 -6.804 1.00 48.94 114 GLY A CA 1
ATOM 895 C C . GLY A 1 114 ? 27.447 -25.345 -6.882 1.00 48.94 114 GLY A C 1
ATOM 896 O O . GLY A 1 114 ? 27.317 -26.323 -7.615 1.00 48.94 114 GLY A O 1
ATOM 897 N N . VAL A 1 115 ? 28.468 -25.193 -6.044 1.00 49.62 115 VAL A N 1
ATOM 898 C CA . VAL A 1 115 ? 29.313 -26.306 -5.618 1.00 49.62 115 VAL A CA 1
ATOM 899 C C . VAL A 1 115 ? 29.127 -26.473 -4.110 1.00 49.62 115 VAL A C 1
ATOM 901 O O . VAL A 1 115 ? 29.465 -25.562 -3.354 1.00 49.62 115 VAL A O 1
ATOM 904 N N . PRO A 1 116 ? 28.531 -27.590 -3.660 1.00 45.69 116 PRO A N 1
ATOM 905 C CA . PRO A 1 116 ? 28.478 -27.942 -2.253 1.00 45.69 116 PRO A CA 1
ATOM 906 C C . PRO A 1 116 ? 29.848 -28.476 -1.823 1.00 45.69 116 PRO A C 1
ATOM 908 O O . PRO A 1 116 ? 30.499 -29.186 -2.587 1.00 45.69 116 PRO A O 1
ATOM 911 N N . GLY A 1 117 ? 30.244 -28.216 -0.578 1.00 45.19 117 GLY A N 1
ATOM 912 C CA . GLY A 1 117 ? 31.275 -29.018 0.080 1.00 45.19 117 GLY A CA 1
ATOM 913 C C . GLY A 1 117 ? 32.407 -28.213 0.692 1.00 45.19 117 GLY A C 1
ATOM 914 O O . GLY A 1 117 ? 33.344 -27.811 0.014 1.00 45.19 117 GLY A O 1
ATOM 915 N N . LEU A 1 118 ? 32.311 -28.060 2.011 1.00 44.94 118 LEU A N 1
ATOM 916 C CA . LEU A 1 118 ? 33.443 -27.895 2.911 1.00 44.94 118 LEU A CA 1
ATOM 917 C C . LEU A 1 118 ? 34.531 -28.951 2.628 1.00 44.94 118 LEU A C 1
ATOM 919 O O . LEU A 1 118 ? 34.215 -30.143 2.607 1.00 44.94 118 LEU A O 1
ATOM 923 N N . VAL A 1 119 ? 35.791 -28.518 2.549 1.00 47.28 119 VAL A N 1
ATOM 924 C CA . VAL A 1 119 ? 36.904 -28.968 3.415 1.00 47.28 119 VAL A CA 1
ATOM 925 C C . VAL A 1 119 ? 38.085 -28.012 3.278 1.00 47.28 119 VAL A C 1
ATOM 927 O O . VAL A 1 119 ? 38.408 -27.631 2.133 1.00 47.28 119 VAL A O 1
#

Radius of gyration: 21.23 Å; chains: 1; bounding box: 48×60×60 Å

Foldseek 3Di:
DDDDDDPPCPDPPPDDDPLLQAFPQPRHGADPPQQFWFAFPVRDTGGLNRQVVQLVVVVPLQWGADPPPRDIGGDPPSHSVPGHTPVVSHVVRDPCPPPPPPCDPVRDDDDDPDDDDDD